Protein AF-A0A0Q4ZBB0-F1 (afdb_monomer)

Secondary structure (DSSP, 8-state):
-------------------PPPPP-PPP--PPEEEBSSHHHHHHHHHHTTT-HHHHHHHHT-TTS--TT-EEE-GGGEEEEEEEEEETTEEEEEEEESS-SS-EEEETTS-PPP-PPPPP--------------------------

Nearest PDB structures (foldseek):
  3p7j-assembly1_B  TM=8.891E-01  e=4.102E-01  Drosophila melanogaster
  1dz1-assembly1_B  TM=8.541E-01  e=6.345E-01  Mus musculus
  3ui2-assembly1_A  TM=7.257E-01  e=5.601E-01  Arabidopsis thaliana
  3gyp-assembly1_A  TM=5.973E-01  e=2.207E+00  Saccharomyces cerevisiae
  5ukk-assembly1_A  TM=5.618E-01  e=1.831E+00  Homo sapiens

Solvent-accessible surface area (backbone atoms only — not comparable to full-atom values): 9786 Å² total; per-residue (Å²): 138,86,85,83,86,84,91,80,81,87,78,89,77,84,71,83,78,72,81,70,80,72,78,76,77,71,74,76,79,77,67,66,26,60,30,7,68,39,61,69,45,40,55,50,47,35,58,76,32,71,70,35,69,67,53,39,50,52,50,62,68,37,91,85,48,87,47,71,74,40,46,78,41,56,57,86,47,33,62,35,72,77,46,77,48,78,55,95,92,41,52,30,29,27,29,33,37,74,89,46,92,64,46,27,27,26,57,49,82,52,66,68,52,60,85,68,74,85,76,83,87,82,74,91,75,79,92,82,85,84,90,82,87,90,81,93,77,86,81,86,79,92,76,85,86,132

pLDDT: mean 74.1, std 20.81, range [39.41, 97.56]

Foldseek 3Di:
DDDDDDDDDDDDDPDPPDPDPDPDPPDPPLFFFKWALDPVLVVVLCVVQVNDPVSSQVLQVDPPHPNNRIDGHHQQQFPDFPDWDDDPNWIWTFTDGPVDNRTIITGPPSHDHPDDPDDDDDDPPDDDDDDDDDDDDDDDDDDDDD

Mean predicted aligned error: 17.82 Å

Structure (mmCIF, N/CA/C/O backbone):
data_AF-A0A0Q4ZBB0-F1
#
_entry.id   AF-A0A0Q4ZBB0-F1
#
loop_
_atom_site.group_PDB
_atom_site.id
_atom_site.type_symbol
_atom_site.label_atom_id
_atom_site.label_alt_id
_atom_site.label_comp_id
_atom_site.label_asym_id
_atom_site.label_entity_id
_atom_site.label_seq_id
_atom_site.pdbx_PDB_ins_code
_atom_site.Cartn_x
_atom_site.Cartn_y
_atom_site.Cartn_z
_atom_site.occupancy
_atom_site.B_iso_or_equiv
_atom_site.auth_seq_id
_atom_site.auth_comp_id
_atom_site.auth_asym_id
_atom_site.auth_atom_id
_atom_site.pdbx_PDB_model_num
ATOM 1 N N . MET A 1 1 ? 4.229 52.620 -70.750 1.00 42.94 1 MET A N 1
ATOM 2 C CA . MET A 1 1 ? 3.708 51.318 -71.218 1.00 42.94 1 MET A CA 1
ATOM 3 C C . MET A 1 1 ? 3.043 50.614 -70.036 1.00 42.94 1 MET A C 1
ATOM 5 O O . MET A 1 1 ? 3.765 50.252 -69.117 1.00 42.94 1 MET A O 1
ATOM 9 N N . PRO A 1 2 ? 1.701 50.517 -69.993 1.00 63.19 2 PRO A N 1
ATOM 10 C CA . PRO A 1 2 ? 0.966 49.653 -69.060 1.00 63.19 2 PRO A CA 1
ATOM 11 C C . PRO A 1 2 ? 0.928 48.203 -69.597 1.00 63.19 2 PRO A C 1
ATOM 13 O O . PRO A 1 2 ? 1.228 48.000 -70.776 1.00 63.19 2 PRO A O 1
ATOM 16 N N . PRO A 1 3 ? 0.592 47.197 -68.768 1.00 60.12 3 PRO A N 1
ATOM 17 C CA . PRO A 1 3 ? -0.777 46.644 -68.797 1.00 60.12 3 PRO A CA 1
ATOM 18 C C . PRO A 1 3 ? -1.345 46.401 -67.376 1.00 60.12 3 PRO A C 1
ATOM 20 O O . PRO A 1 3 ? -0.632 45.996 -66.470 1.00 60.12 3 PRO A O 1
ATOM 23 N N . LEU A 1 4 ? -2.570 46.849 -67.073 1.00 48.78 4 LEU A N 1
ATOM 24 C CA . LEU A 1 4 ? -3.856 46.137 -67.243 1.00 48.78 4 LEU A CA 1
ATOM 25 C C . LEU A 1 4 ? -4.076 44.944 -66.282 1.00 48.78 4 LEU A C 1
ATOM 27 O O . LEU A 1 4 ? -3.697 43.836 -66.624 1.00 48.78 4 LEU A O 1
ATOM 31 N N . ARG A 1 5 ? -4.822 45.232 -65.187 1.00 54.84 5 ARG A N 1
ATOM 32 C CA . ARG A 1 5 ? -5.969 44.491 -64.570 1.00 54.84 5 ARG A CA 1
ATOM 33 C C . ARG A 1 5 ? -5.748 43.018 -64.114 1.00 54.84 5 ARG A C 1
ATOM 35 O O . ARG A 1 5 ? -4.920 42.350 -64.705 1.00 54.84 5 ARG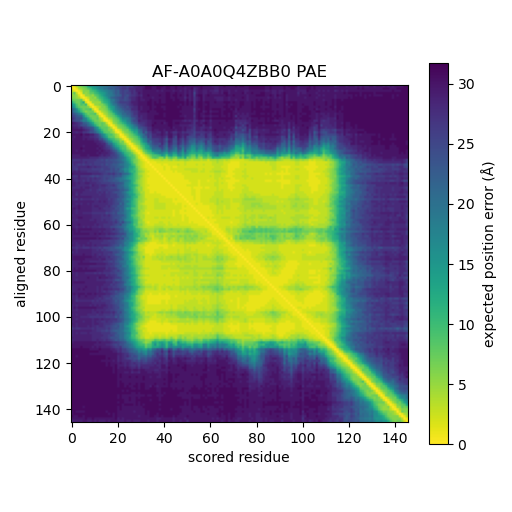 A O 1
ATOM 42 N N . PRO A 1 6 ? -6.505 42.454 -63.132 1.00 55.09 6 PRO A N 1
ATOM 43 C CA . PRO A 1 6 ? -7.871 42.814 -62.731 1.00 55.09 6 PRO A CA 1
ATOM 44 C C . PRO A 1 6 ? -8.184 42.847 -61.216 1.00 55.09 6 PRO A C 1
ATOM 46 O O . PRO A 1 6 ? -7.509 42.281 -60.364 1.00 55.09 6 PRO A O 1
ATOM 49 N N . VAL A 1 7 ? -9.306 43.509 -60.935 1.00 69.12 7 VAL A N 1
ATOM 50 C CA . VAL A 1 7 ? -10.138 43.400 -59.731 1.00 69.12 7 VAL A CA 1
ATOM 51 C C . VAL A 1 7 ? -10.962 42.110 -59.812 1.00 69.12 7 VAL A C 1
ATOM 53 O O . VAL A 1 7 ? -11.604 41.901 -60.835 1.00 69.12 7 VAL A O 1
ATOM 56 N N . LEU A 1 8 ? -10.998 41.316 -58.737 1.00 57.84 8 LEU A N 1
ATOM 57 C CA . LEU A 1 8 ? -12.034 40.325 -58.374 1.00 57.84 8 LEU A CA 1
ATOM 58 C C . LEU A 1 8 ? -11.915 40.149 -56.848 1.00 57.84 8 LEU A C 1
ATOM 60 O O . LEU A 1 8 ? -10.966 39.546 -56.366 1.00 57.84 8 LEU A O 1
ATOM 64 N N . LEU A 1 9 ? -12.590 40.948 -56.025 1.00 52.50 9 LEU A N 1
ATOM 65 C CA . LEU A 1 9 ? -13.977 40.815 -55.566 1.00 52.50 9 LEU A CA 1
ATOM 66 C C . LEU A 1 9 ? -14.402 39.390 -55.154 1.00 52.50 9 LEU A C 1
ATOM 68 O O . LEU A 1 9 ? -14.638 38.537 -55.999 1.00 52.50 9 LEU A O 1
ATOM 72 N N . ALA A 1 10 ? -14.623 39.270 -53.840 1.00 51.19 10 ALA A N 1
ATOM 73 C CA . ALA A 1 10 ? -15.615 38.445 -53.148 1.00 51.19 10 ALA A CA 1
ATOM 74 C C . ALA A 1 10 ? -15.432 36.913 -53.127 1.00 51.19 10 ALA A C 1
ATOM 76 O O . ALA A 1 10 ? -15.553 36.232 -54.133 1.00 51.19 10 ALA A O 1
ATOM 77 N N . LEU A 1 11 ? -15.316 36.345 -51.924 1.00 49.69 11 LEU A N 1
ATOM 78 C CA . LEU A 1 11 ? -16.488 35.870 -51.177 1.00 49.69 11 LEU A CA 1
ATOM 79 C C . LEU A 1 11 ? -16.062 35.515 -49.745 1.00 49.69 11 LEU A C 1
ATOM 81 O O . LEU A 1 11 ? -15.209 34.659 -49.523 1.00 49.69 11 LEU A O 1
ATOM 85 N N . ALA A 1 12 ? -16.679 36.176 -48.768 1.00 55.34 12 ALA A N 1
ATOM 86 C CA . ALA A 1 12 ? -16.652 35.743 -47.384 1.00 55.34 12 ALA A CA 1
ATOM 87 C C . ALA A 1 12 ? -17.464 34.444 -47.263 1.00 55.34 12 ALA A C 1
ATOM 89 O O . ALA A 1 12 ? -18.688 34.464 -47.380 1.00 55.34 12 ALA A O 1
ATOM 90 N N . LEU A 1 13 ? -16.786 33.323 -47.022 1.00 48.53 13 LEU A N 1
ATOM 91 C CA . LEU A 1 13 ? -17.413 32.119 -46.487 1.00 48.53 13 LEU A CA 1
ATOM 92 C C . LEU A 1 13 ? -17.261 32.145 -44.968 1.00 48.53 13 LEU A C 1
ATOM 94 O O . LEU A 1 13 ? -16.259 31.707 -44.407 1.00 48.53 13 LEU A O 1
ATOM 98 N N . ALA A 1 14 ? -18.281 32.692 -44.310 1.00 55.31 14 ALA A N 1
ATOM 99 C CA . ALA A 1 14 ? -18.546 32.422 -42.909 1.00 55.31 14 ALA A CA 1
ATOM 100 C C . ALA A 1 14 ? -18.978 30.954 -42.791 1.00 55.31 14 ALA A C 1
ATOM 102 O O . ALA A 1 14 ? -20.132 30.610 -43.041 1.00 55.31 14 ALA A O 1
ATOM 103 N N . ALA A 1 15 ? -18.032 30.079 -42.458 1.00 51.75 15 ALA A N 1
ATOM 104 C CA . ALA A 1 15 ? -18.343 28.728 -42.025 1.00 51.75 15 ALA A CA 1
ATOM 105 C C . ALA A 1 15 ? -18.741 28.775 -40.540 1.00 51.75 15 ALA A C 1
ATOM 107 O O . ALA A 1 15 ? -17.964 29.289 -39.729 1.00 51.75 15 ALA A O 1
ATOM 108 N N . PRO A 1 16 ? -19.910 28.243 -40.141 1.00 45.06 16 PRO A N 1
ATOM 109 C CA . PRO A 1 16 ? -20.159 27.973 -38.740 1.00 45.06 16 PRO A CA 1
ATOM 110 C C . PRO A 1 16 ? -19.252 26.801 -38.361 1.00 45.06 16 PRO A C 1
ATOM 112 O O . PRO A 1 16 ? -19.512 25.659 -38.742 1.00 45.06 16 PRO A O 1
ATOM 115 N N . LEU A 1 17 ? -18.162 27.070 -37.635 1.00 51.09 17 LEU A N 1
ATOM 116 C CA . LEU A 1 17 ? -17.510 26.008 -36.879 1.00 51.09 17 LEU A CA 1
ATOM 117 C C . LEU A 1 17 ? -18.518 25.555 -35.826 1.00 51.09 17 LEU A C 1
ATOM 119 O O . LEU A 1 17 ? -18.685 26.181 -34.780 1.00 51.09 17 LEU A O 1
ATOM 123 N N . ALA A 1 18 ? -19.228 24.479 -36.155 1.00 53.56 18 ALA A N 1
ATOM 124 C CA . ALA A 1 18 ? -19.919 23.658 -35.190 1.00 53.56 18 ALA A CA 1
ATOM 125 C C . ALA A 1 18 ? -18.921 23.341 -34.073 1.00 53.56 18 ALA A C 1
ATOM 127 O O . ALA A 1 18 ? -17.876 22.734 -34.316 1.00 53.56 18 ALA A O 1
ATOM 128 N N . ALA A 1 19 ? -19.225 23.814 -32.867 1.00 51.91 19 ALA A N 1
ATOM 129 C CA . ALA A 1 19 ? -18.504 23.443 -31.668 1.00 51.91 19 ALA A CA 1
ATOM 130 C C . ALA A 1 19 ? -18.634 21.926 -31.511 1.00 51.91 19 ALA A C 1
ATOM 132 O O . ALA A 1 19 ? -19.676 21.416 -31.098 1.00 51.91 19 ALA A O 1
ATOM 133 N N . ALA A 1 20 ? -17.588 21.201 -31.905 1.00 57.09 20 ALA A N 1
ATOM 134 C CA . ALA A 1 20 ? -17.446 19.809 -31.538 1.00 57.09 20 ALA A CA 1
ATOM 135 C C . ALA A 1 20 ? -17.454 19.746 -30.001 1.00 57.09 20 ALA A C 1
ATOM 137 O O . ALA A 1 20 ? -16.733 20.529 -29.370 1.00 57.09 20 ALA A O 1
ATOM 138 N N . PRO A 1 21 ? -18.261 18.872 -29.378 1.00 50.72 21 PRO A N 1
ATOM 139 C CA . PRO A 1 21 ? -18.144 18.642 -27.951 1.00 50.72 21 PRO A CA 1
ATOM 140 C C . PRO A 1 21 ? -16.718 18.156 -27.687 1.00 50.72 21 PRO A C 1
ATOM 142 O O . PRO A 1 21 ? -16.287 17.134 -28.224 1.00 50.72 21 PRO A O 1
ATOM 145 N N . LEU A 1 22 ? -15.972 18.939 -26.907 1.00 55.59 22 LEU A N 1
ATOM 146 C CA . LEU A 1 22 ? -14.676 18.531 -26.385 1.00 55.59 22 LEU A CA 1
ATOM 147 C C . LEU A 1 22 ? -14.864 17.178 -25.682 1.00 55.59 22 LEU A C 1
ATOM 149 O O . LEU A 1 22 ? -15.851 17.020 -24.952 1.00 55.59 22 LEU A O 1
ATOM 153 N N . PRO A 1 23 ? -13.970 16.197 -25.900 1.00 51.31 23 PRO A N 1
ATOM 154 C CA . PRO A 1 23 ? -14.022 14.954 -25.153 1.00 51.31 23 PRO A CA 1
ATOM 155 C C . PRO A 1 23 ? -13.960 15.314 -23.672 1.00 51.31 23 PRO A C 1
ATOM 157 O O . PRO A 1 23 ? -13.052 16.025 -23.242 1.00 51.31 23 PRO A O 1
ATOM 160 N N . ALA A 1 24 ? -14.970 14.878 -22.917 1.00 61.53 24 ALA A N 1
ATOM 161 C CA . ALA A 1 24 ? -14.962 14.986 -21.472 1.00 61.53 24 ALA A CA 1
ATOM 162 C C . ALA A 1 24 ? -13.643 14.385 -20.983 1.00 61.53 24 ALA A C 1
ATOM 164 O O . ALA A 1 24 ? -13.374 13.208 -21.230 1.00 61.53 24 ALA A O 1
ATOM 165 N N . GLU A 1 25 ? -12.807 15.222 -20.374 1.00 52.97 25 GLU A N 1
ATOM 166 C CA . GLU A 1 25 ? -11.551 14.810 -19.771 1.00 52.97 25 GLU A CA 1
ATOM 167 C C . GLU A 1 25 ? -11.889 13.697 -18.782 1.00 52.97 25 GLU A C 1
ATOM 169 O O . GLU A 1 25 ? -12.585 13.913 -17.785 1.00 52.97 25 GLU A O 1
ATOM 174 N N . ALA A 1 26 ? -11.521 12.467 -19.145 1.00 54.47 26 ALA A N 1
ATOM 175 C CA . ALA A 1 26 ? -11.755 11.310 -18.310 1.00 54.47 26 ALA A CA 1
ATOM 176 C C . ALA A 1 26 ? -11.078 11.600 -16.973 1.00 54.47 26 ALA A C 1
ATOM 178 O O . ALA A 1 26 ? -9.864 11.808 -16.929 1.00 54.47 26 ALA A O 1
ATOM 179 N N . ALA A 1 27 ? -11.874 11.664 -15.902 1.00 56.09 27 ALA A N 1
ATOM 180 C CA . ALA A 1 27 ? -11.349 11.828 -14.558 1.00 56.09 27 ALA A CA 1
ATOM 181 C C . ALA A 1 27 ? -10.200 10.823 -14.375 1.00 56.0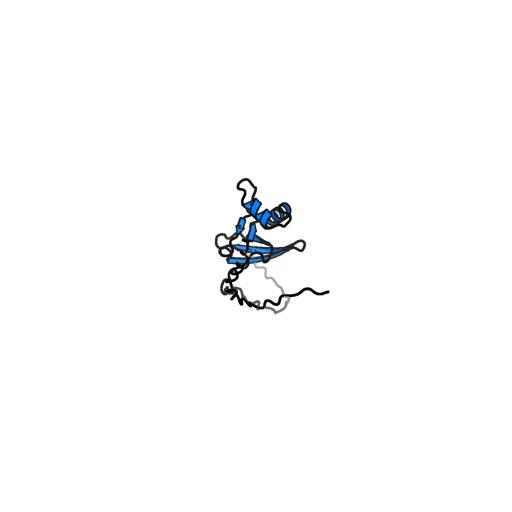9 27 ALA A C 1
ATOM 183 O O . ALA A 1 27 ? -10.389 9.649 -14.715 1.00 56.09 27 ALA A O 1
ATOM 184 N N . PRO A 1 28 ? -9.014 11.262 -13.911 1.00 49.28 28 PRO A N 1
ATOM 185 C CA . PRO A 1 28 ? -7.854 10.392 -13.832 1.00 49.28 28 PRO A CA 1
ATOM 186 C C . PRO A 1 28 ? -8.248 9.155 -13.039 1.00 49.28 28 PRO A C 1
ATOM 188 O O . PRO A 1 28 ? -8.729 9.267 -11.908 1.00 49.28 28 PRO A O 1
ATOM 191 N N . ALA A 1 29 ? -8.107 7.986 -13.666 1.00 55.97 29 ALA A N 1
ATOM 192 C CA . ALA A 1 29 ? -8.364 6.714 -13.019 1.00 55.97 29 ALA A CA 1
ATOM 193 C C . ALA A 1 29 ? -7.526 6.684 -11.740 1.00 55.97 29 ALA A C 1
ATOM 195 O O . ALA A 1 29 ? -6.296 6.675 -11.787 1.00 55.97 29 ALA A O 1
ATOM 196 N N . VAL A 1 30 ? -8.198 6.775 -10.593 1.00 59.56 30 VAL A N 1
ATOM 197 C CA . VAL A 1 30 ? -7.530 6.793 -9.297 1.00 59.56 30 VAL A CA 1
ATOM 198 C C . VAL A 1 30 ? -6.899 5.420 -9.134 1.00 59.56 30 VAL A C 1
ATOM 200 O O . VAL A 1 30 ? -7.609 4.433 -8.948 1.00 59.56 30 VAL A O 1
ATOM 203 N N . ALA A 1 31 ? -5.576 5.361 -9.273 1.00 63.31 31 ALA A N 1
ATOM 204 C CA . ALA A 1 31 ? -4.848 4.106 -9.246 1.00 63.31 31 ALA A CA 1
ATOM 205 C C . ALA A 1 31 ? -5.124 3.353 -7.926 1.00 63.31 31 ALA A C 1
ATOM 207 O O . ALA A 1 31 ? -5.205 3.985 -6.860 1.00 63.31 31 ALA A O 1
ATOM 208 N N . PRO A 1 32 ? -5.298 2.019 -7.979 1.00 72.44 32 PRO A N 1
ATOM 209 C CA . PRO A 1 32 ? -5.404 1.203 -6.776 1.00 72.44 32 PRO A CA 1
ATOM 210 C C . PRO A 1 32 ? -4.149 1.378 -5.912 1.00 72.44 32 PRO A C 1
ATOM 212 O O . PRO A 1 32 ? -3.049 1.579 -6.427 1.00 72.44 32 PRO A O 1
ATOM 215 N N . ALA A 1 33 ? -4.314 1.326 -4.590 1.00 88.62 33 ALA A N 1
ATOM 216 C CA . ALA A 1 33 ? -3.184 1.461 -3.677 1.00 88.62 33 ALA A CA 1
ATOM 217 C C . ALA A 1 33 ? -2.423 0.136 -3.617 1.00 88.62 33 ALA A C 1
ATOM 219 O O . 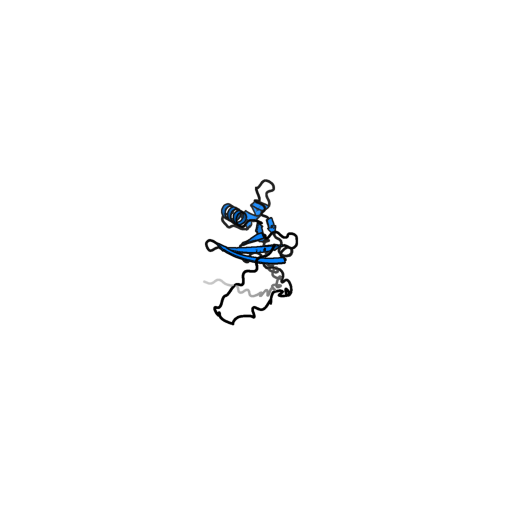ALA A 1 33 ? -3.044 -0.917 -3.548 1.00 88.62 33 ALA A O 1
ATOM 220 N N . ILE A 1 34 ? -1.096 0.161 -3.605 1.00 93.94 34 ILE A N 1
ATOM 221 C CA . ILE A 1 34 ? -0.311 -1.045 -3.331 1.00 93.94 34 ILE A CA 1
ATOM 222 C C . ILE A 1 34 ? -0.165 -1.165 -1.825 1.00 93.94 34 ILE A C 1
ATOM 224 O O . ILE A 1 34 ? 0.314 -0.225 -1.187 1.00 93.94 34 ILE A O 1
ATOM 228 N N . GLY A 1 35 ? -0.568 -2.304 -1.263 1.00 95.19 35 GLY A N 1
ATOM 229 C CA . GLY A 1 35 ? -0.432 -2.539 0.163 1.00 95.19 35 GLY A CA 1
ATOM 230 C C . GLY A 1 35 ? 0.056 -3.925 0.524 1.00 95.19 35 GLY A C 1
ATOM 231 O O . GLY A 1 35 ? -0.234 -4.907 -0.152 1.00 95.19 35 GLY A O 1
ATOM 232 N N . CYS A 1 36 ? 0.803 -3.982 1.621 1.00 96.94 36 CYS A N 1
ATOM 233 C CA . CYS A 1 36 ? 1.438 -5.198 2.111 1.00 96.94 36 CYS A CA 1
ATOM 234 C C . CYS A 1 36 ? 1.146 -5.381 3.605 1.00 96.94 36 CYS A C 1
ATOM 236 O O . CYS A 1 36 ? 1.168 -4.399 4.349 1.00 96.94 36 CYS A O 1
ATOM 238 N N . PRO A 1 37 ? 0.960 -6.615 4.102 1.00 95.81 37 PRO A N 1
ATOM 239 C CA . PRO A 1 37 ? 0.767 -6.873 5.532 1.00 95.81 37 PRO A CA 1
ATOM 240 C C . PRO A 1 37 ? 2.018 -6.542 6.367 1.00 95.81 37 PRO A C 1
ATOM 242 O O . PRO A 1 37 ? 1.940 -6.359 7.578 1.00 95.81 37 PRO A O 1
ATOM 245 N N . SER A 1 38 ? 3.182 -6.430 5.720 1.00 96.25 38 SER A N 1
ATOM 246 C CA . SER A 1 38 ? 4.456 -6.037 6.321 1.00 96.25 38 SER A CA 1
ATOM 247 C C . SER A 1 38 ? 4.960 -4.737 5.698 1.00 96.25 38 SER A C 1
ATOM 249 O O . SER A 1 38 ? 5.153 -4.655 4.483 1.00 96.25 38 SER A O 1
ATOM 251 N N . LEU A 1 39 ? 5.251 -3.735 6.533 1.00 96.81 39 LEU A N 1
ATOM 252 C CA . LEU A 1 39 ? 5.867 -2.482 6.089 1.00 96.81 39 LEU A CA 1
ATOM 253 C C . LEU A 1 39 ? 7.254 -2.710 5.472 1.00 96.81 39 LEU A C 1
ATOM 255 O O . LEU A 1 39 ? 7.641 -2.016 4.534 1.00 96.81 39 LEU A O 1
ATOM 259 N N . ALA A 1 40 ? 8.012 -3.685 5.982 1.00 96.56 40 ALA A N 1
ATOM 260 C CA . ALA A 1 40 ? 9.316 -4.025 5.423 1.00 96.56 40 ALA A CA 1
ATOM 261 C C . ALA A 1 40 ? 9.184 -4.529 3.977 1.00 96.56 40 ALA A C 1
ATOM 263 O O . ALA A 1 40 ? 9.967 -4.124 3.120 1.00 96.56 40 ALA A O 1
ATOM 264 N N . ASN A 1 41 ? 8.152 -5.331 3.699 1.00 96.69 41 ASN A N 1
ATOM 265 C CA . ASN A 1 41 ? 7.892 -5.876 2.367 1.00 96.69 41 ASN A CA 1
ATOM 266 C C . ASN A 1 41 ? 7.448 -4.775 1.401 1.00 96.69 41 ASN A C 1
ATOM 268 O O . ASN A 1 41 ? 7.971 -4.702 0.293 1.00 96.69 41 ASN A O 1
ATOM 272 N N . LEU A 1 42 ? 6.588 -3.852 1.854 1.00 96.12 42 LEU A N 1
ATOM 273 C CA . LEU A 1 42 ? 6.228 -2.665 1.072 1.00 96.12 42 LEU A CA 1
ATOM 274 C C . LEU A 1 42 ? 7.474 -1.872 0.670 1.00 96.12 42 LEU A C 1
ATOM 276 O O . LEU A 1 42 ? 7.653 -1.527 -0.493 1.00 96.12 42 LEU A O 1
ATOM 280 N N . ARG A 1 43 ? 8.367 -1.603 1.625 1.00 95.25 43 ARG A N 1
ATOM 281 C CA . ARG A 1 43 ? 9.598 -0.851 1.356 1.00 95.25 43 ARG A CA 1
ATOM 282 C C . ARG A 1 43 ? 10.553 -1.596 0.429 1.00 95.25 43 ARG A C 1
ATOM 284 O O . ARG A 1 43 ? 11.287 -0.948 -0.311 1.00 95.25 43 ARG A O 1
ATOM 291 N N . LEU A 1 44 ? 10.583 -2.926 0.476 1.00 95.00 44 LEU A N 1
ATOM 292 C CA . LEU A 1 44 ? 11.394 -3.719 -0.442 1.00 95.00 44 LEU A CA 1
ATOM 293 C C . LEU A 1 44 ? 10.850 -3.622 -1.873 1.00 95.00 44 LEU A C 1
ATOM 295 O O . LEU A 1 44 ? 11.612 -3.270 -2.770 1.00 95.00 44 LEU A O 1
ATOM 299 N N . LEU A 1 45 ? 9.537 -3.802 -2.049 1.00 94.75 45 LEU A N 1
ATOM 300 C CA . LEU A 1 45 ? 8.855 -3.668 -3.338 1.00 94.75 45 LEU A CA 1
ATOM 301 C C . LEU A 1 45 ? 9.050 -2.274 -3.952 1.00 94.75 45 LEU A C 1
ATOM 303 O O . LEU A 1 45 ? 9.393 -2.152 -5.128 1.00 94.75 45 LEU A O 1
ATOM 307 N N . LEU A 1 46 ? 8.873 -1.214 -3.159 1.00 93.19 46 LEU A N 1
ATOM 308 C CA . LEU A 1 46 ? 9.083 0.163 -3.617 1.00 93.19 46 LEU A CA 1
ATOM 309 C C . LEU A 1 46 ? 10.534 0.392 -4.057 1.00 93.19 46 LEU A C 1
ATOM 311 O O . LEU A 1 46 ? 10.778 0.961 -5.112 1.00 93.19 46 LEU A O 1
ATOM 315 N N . ARG A 1 47 ? 11.519 -0.132 -3.323 1.00 93.94 47 ARG A N 1
ATOM 316 C CA . ARG A 1 47 ? 12.929 -0.015 -3.730 1.00 93.94 47 ARG A CA 1
ATOM 317 C C . ARG A 1 47 ? 13.241 -0.772 -5.019 1.00 93.94 47 ARG A C 1
ATOM 319 O O . ARG A 1 47 ? 14.001 -0.265 -5.840 1.00 93.94 47 ARG A O 1
ATOM 326 N N . GLU A 1 48 ? 12.684 -1.965 -5.196 1.00 93.25 48 GLU A N 1
ATOM 327 C CA . GLU A 1 48 ? 12.882 -2.778 -6.402 1.00 93.25 48 GLU A CA 1
ATOM 328 C C . GLU A 1 48 ? 12.261 -2.118 -7.641 1.00 93.25 48 GLU A C 1
ATOM 330 O O . GLU A 1 48 ? 12.867 -2.082 -8.712 1.00 93.25 48 GLU A O 1
ATOM 335 N N . SER A 1 49 ? 11.105 -1.486 -7.451 1.00 92.88 49 SER A N 1
ATOM 336 C CA . SER A 1 49 ? 10.405 -0.688 -8.462 1.00 92.88 49 SER A CA 1
ATOM 337 C C . SER A 1 49 ? 10.924 0.747 -8.608 1.00 92.88 49 SER A C 1
ATOM 339 O O . SER A 1 49 ? 10.392 1.498 -9.420 1.00 92.88 49 SER A O 1
ATOM 341 N N . LYS A 1 50 ? 11.979 1.140 -7.878 1.00 93.06 50 LYS A N 1
ATOM 342 C CA . LYS A 1 50 ? 12.544 2.507 -7.885 1.00 93.06 50 LYS A CA 1
ATOM 343 C C . LYS A 1 50 ? 11.501 3.589 -7.564 1.00 93.06 50 LYS A C 1
ATOM 345 O O . LYS A 1 50 ? 11.493 4.650 -8.182 1.00 93.06 50 LYS A O 1
ATOM 350 N N . ASP A 1 51 ? 10.623 3.279 -6.615 1.00 89.44 51 ASP A N 1
ATOM 351 C CA . ASP A 1 51 ? 9.504 4.098 -6.148 1.00 89.44 51 ASP A CA 1
ATOM 352 C C . ASP A 1 51 ? 8.456 4.408 -7.240 1.00 89.44 51 ASP A C 1
ATOM 354 O O . ASP A 1 51 ? 7.620 5.298 -7.079 1.00 89.44 51 ASP A O 1
ATOM 358 N N . ASP A 1 52 ? 8.453 3.643 -8.338 1.00 89.00 52 ASP A N 1
ATOM 359 C CA . ASP A 1 52 ? 7.461 3.754 -9.403 1.00 89.00 52 ASP A CA 1
ATOM 360 C C . ASP A 1 52 ? 6.258 2.835 -9.139 1.00 89.00 52 ASP A C 1
ATOM 362 O O . ASP A 1 52 ? 6.346 1.603 -9.155 1.00 89.00 52 ASP A O 1
ATOM 366 N N . ALA A 1 53 ? 5.095 3.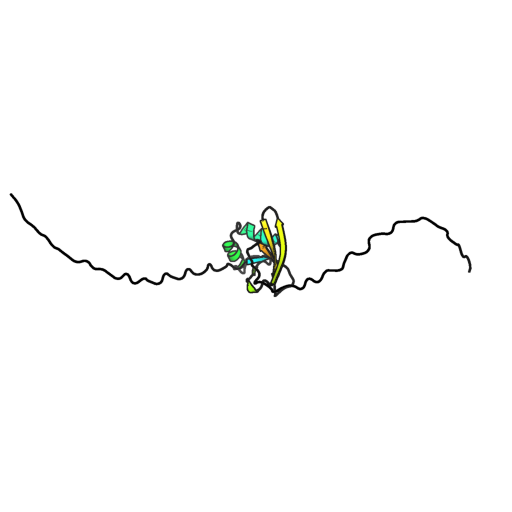446 -8.903 1.00 86.06 53 ALA A N 1
ATOM 367 C CA . ALA A 1 53 ? 3.873 2.719 -8.572 1.00 86.06 53 ALA A CA 1
ATOM 368 C C . ALA A 1 53 ? 3.368 1.822 -9.717 1.00 86.06 53 ALA A C 1
ATOM 370 O O . ALA A 1 53 ? 2.761 0.785 -9.453 1.00 86.06 53 ALA A O 1
ATOM 371 N N . ALA A 1 54 ? 3.610 2.190 -10.979 1.00 88.06 54 ALA A N 1
ATOM 372 C CA . ALA A 1 54 ? 3.178 1.392 -12.122 1.00 88.06 54 ALA A CA 1
ATOM 373 C C . ALA A 1 54 ? 4.074 0.159 -12.307 1.00 88.06 54 ALA A C 1
ATOM 375 O O . ALA A 1 54 ? 3.568 -0.936 -12.545 1.00 88.06 54 ALA A O 1
ATOM 376 N N . ALA A 1 55 ? 5.385 0.306 -12.125 1.00 90.75 55 ALA A N 1
ATOM 377 C CA . ALA A 1 55 ? 6.343 -0.788 -12.119 1.00 90.75 55 ALA A CA 1
ATOM 378 C C . ALA A 1 55 ? 6.074 -1.746 -10.954 1.00 90.75 55 ALA A C 1
ATOM 380 O O . ALA A 1 55 ? 6.036 -2.957 -11.156 1.00 90.75 55 ALA A O 1
ATOM 381 N N . ALA A 1 56 ? 5.802 -1.218 -9.757 1.00 91.50 56 ALA A N 1
ATOM 382 C CA . ALA A 1 56 ? 5.406 -2.024 -8.606 1.00 91.50 56 ALA A CA 1
ATOM 383 C C . ALA A 1 56 ? 4.112 -2.811 -8.879 1.00 91.50 56 ALA A C 1
ATOM 385 O O . ALA A 1 56 ? 4.046 -4.004 -8.598 1.00 91.50 56 ALA A O 1
ATOM 386 N N . ALA A 1 57 ? 3.097 -2.178 -9.477 1.00 89.88 57 ALA A N 1
ATOM 387 C CA . ALA A 1 57 ? 1.870 -2.866 -9.876 1.00 89.88 57 ALA A CA 1
ATOM 388 C C . ALA A 1 57 ? 2.122 -3.930 -10.959 1.00 89.88 57 ALA A C 1
ATOM 390 O O . ALA A 1 57 ? 1.511 -4.994 -10.915 1.00 89.88 57 ALA A O 1
ATOM 391 N N . GLY A 1 58 ? 3.041 -3.673 -11.894 1.00 91.00 58 GLY A N 1
ATOM 392 C CA . GLY A 1 58 ? 3.474 -4.642 -12.901 1.00 91.00 58 GLY A CA 1
ATOM 393 C C . GLY A 1 58 ? 4.124 -5.884 -12.290 1.00 91.00 58 GLY A C 1
ATOM 394 O O . GLY A 1 58 ? 3.787 -6.993 -12.689 1.00 91.00 58 GLY A O 1
ATOM 395 N N . LEU A 1 59 ? 4.978 -5.717 -11.273 1.00 90.06 59 LEU A N 1
ATOM 396 C CA . LEU A 1 59 ? 5.563 -6.837 -10.519 1.00 90.06 59 LEU A CA 1
ATOM 397 C C . LEU A 1 59 ? 4.495 -7.662 -9.788 1.00 90.06 59 LEU A C 1
ATOM 399 O O . LEU A 1 59 ? 4.608 -8.878 -9.694 1.00 90.06 59 LEU A O 1
ATOM 403 N N . LEU A 1 60 ? 3.437 -7.016 -9.291 1.00 92.62 60 LEU A N 1
ATOM 404 C CA . LEU A 1 60 ? 2.319 -7.707 -8.641 1.00 92.62 60 LEU A CA 1
ATOM 405 C C . LEU A 1 60 ? 1.386 -8.434 -9.614 1.00 92.62 60 LEU A C 1
ATOM 407 O O . LEU A 1 60 ? 0.600 -9.266 -9.177 1.00 92.62 60 LEU A O 1
ATOM 411 N N . ALA A 1 61 ? 1.446 -8.119 -10.907 1.00 90.62 61 ALA A N 1
ATOM 412 C CA . ALA A 1 61 ? 0.662 -8.796 -11.934 1.00 90.62 61 ALA A CA 1
ATOM 413 C C . ALA A 1 61 ? 1.369 -10.036 -12.516 1.00 90.62 61 ALA A C 1
ATOM 415 O O . ALA A 1 61 ? 0.749 -10.779 -13.272 1.00 90.62 61 ALA A O 1
ATOM 416 N N . ASP A 1 62 ? 2.651 -10.250 -12.204 1.00 89.06 62 ASP A N 1
ATOM 417 C CA . ASP A 1 62 ? 3.406 -11.427 -12.638 1.00 89.06 62 ASP A CA 1
ATOM 418 C C . ASP A 1 62 ? 3.241 -12.577 -11.638 1.00 89.06 62 ASP A C 1
ATOM 420 O O . ASP A 1 62 ? 3.888 -12.582 -10.597 1.00 89.06 62 ASP A O 1
ATOM 424 N N . ASP A 1 63 ? 2.445 -13.592 -11.981 1.00 87.38 63 ASP A N 1
ATOM 425 C CA . ASP A 1 63 ? 2.181 -14.761 -11.124 1.00 87.38 63 ASP A CA 1
ATOM 426 C C . ASP A 1 63 ? 3.441 -15.536 -10.682 1.00 87.38 63 ASP A C 1
ATOM 428 O O . ASP A 1 63 ? 3.373 -16.391 -9.796 1.00 87.38 63 ASP A O 1
ATOM 432 N N . LYS A 1 64 ? 4.593 -15.308 -11.327 1.00 87.75 64 LYS A N 1
ATOM 433 C CA . LYS A 1 64 ? 5.868 -15.944 -10.967 1.00 87.75 64 LYS A CA 1
ATOM 434 C C . LYS A 1 64 ? 6.716 -15.107 -10.017 1.00 87.75 64 LYS A C 1
ATOM 436 O O . LYS A 1 64 ? 7.716 -15.623 -9.512 1.00 87.75 64 LYS A O 1
ATOM 441 N N . ALA A 1 65 ? 6.371 -13.841 -9.808 1.00 85.69 65 ALA A N 1
ATOM 442 C CA . ALA A 1 65 ? 7.104 -12.962 -8.918 1.00 85.69 65 ALA A CA 1
ATOM 443 C C . ALA A 1 65 ? 6.813 -13.308 -7.452 1.00 85.69 65 ALA A C 1
ATOM 445 O O . ALA A 1 65 ? 5.705 -13.697 -7.080 1.00 85.69 65 ALA A O 1
ATOM 446 N N . ASP A 1 66 ? 7.814 -13.135 -6.588 1.00 84.06 66 ASP A N 1
ATOM 447 C CA . ASP A 1 66 ? 7.561 -13.149 -5.152 1.00 84.06 66 ASP A CA 1
ATOM 448 C C . ASP A 1 66 ? 6.874 -11.838 -4.768 1.00 84.06 66 ASP A C 1
ATOM 450 O O . ASP A 1 66 ? 7.496 -10.782 -4.667 1.00 84.06 66 ASP A O 1
ATOM 454 N N . HIS A 1 67 ? 5.562 -11.904 -4.571 1.00 87.81 67 HIS A N 1
ATOM 455 C CA . HIS A 1 67 ? 4.769 -10.741 -4.200 1.00 87.81 67 HIS A CA 1
ATOM 456 C C . HIS A 1 67 ? 4.986 -10.302 -2.750 1.00 87.81 67 HIS A C 1
ATOM 458 O O . HIS A 1 67 ? 4.462 -9.264 -2.360 1.00 87.81 67 HIS A O 1
ATOM 464 N N . LEU A 1 68 ? 5.711 -11.066 -1.917 1.00 89.69 68 LEU A N 1
ATOM 465 C CA . LEU A 1 68 ? 5.977 -10.738 -0.507 1.00 89.69 68 LEU A CA 1
ATOM 466 C C . LEU A 1 68 ? 4.691 -10.512 0.319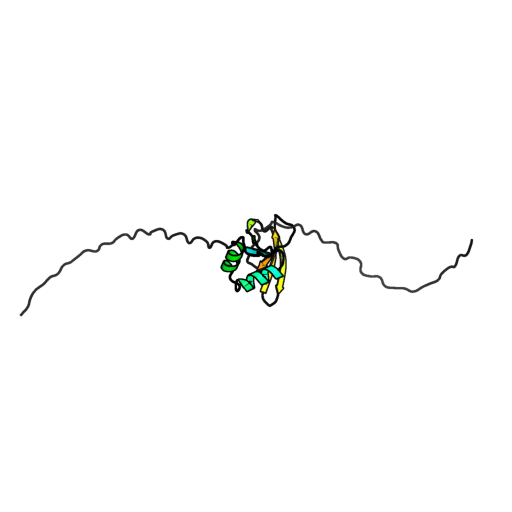 1.00 89.69 68 LEU A C 1
ATOM 468 O O . LEU A 1 68 ? 4.693 -9.804 1.332 1.00 89.69 68 LEU A O 1
ATOM 472 N N . GLY A 1 69 ? 3.566 -11.072 -0.134 1.00 91.75 69 GLY A N 1
ATOM 473 C CA . GLY A 1 69 ? 2.229 -10.827 0.418 1.00 91.75 69 G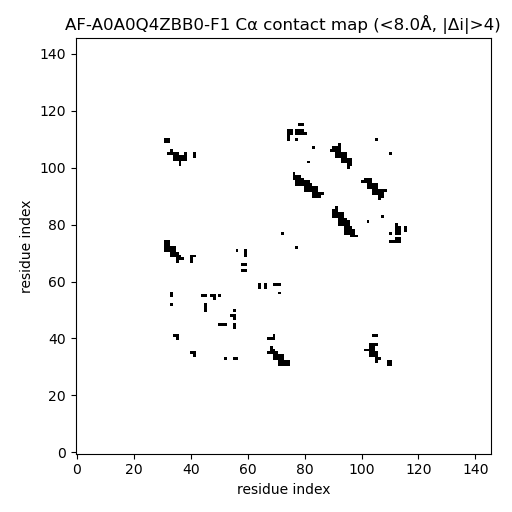LY A CA 1
ATOM 474 C C . GLY A 1 69 ? 1.642 -9.443 0.106 1.00 91.75 69 GLY A C 1
ATOM 475 O O . GLY A 1 69 ? 0.600 -9.097 0.654 1.00 91.75 69 GLY A O 1
ATOM 476 N N . CYS A 1 70 ? 2.295 -8.640 -0.731 1.00 95.38 70 CYS A N 1
ATOM 477 C CA . CYS A 1 70 ? 1.770 -7.385 -1.249 1.00 95.38 70 CYS A CA 1
ATOM 478 C C . CYS A 1 70 ? 0.688 -7.633 -2.305 1.00 95.38 70 CYS A C 1
ATOM 480 O O . CYS A 1 70 ? 0.737 -8.609 -3.050 1.00 95.38 70 CYS A O 1
ATOM 482 N N . ALA A 1 71 ? -0.276 -6.722 -2.389 1.00 93.75 71 ALA A N 1
ATOM 483 C CA . ALA A 1 71 ? -1.342 -6.764 -3.378 1.00 93.75 71 ALA A CA 1
ATOM 484 C C . ALA A 1 71 ? -1.812 -5.353 -3.742 1.00 93.75 71 ALA A C 1
ATOM 486 O O . ALA A 1 71 ? -1.563 -4.378 -3.024 1.00 93.75 71 ALA A O 1
ATOM 487 N N . THR A 1 72 ? -2.540 -5.247 -4.851 1.00 93.06 72 THR A N 1
ATOM 488 C CA . THR A 1 72 ? -3.331 -4.055 -5.150 1.00 93.06 72 THR A CA 1
ATOM 489 C C . THR A 1 72 ? -4.598 -4.064 -4.291 1.00 93.06 72 THR A C 1
ATOM 491 O O . THR A 1 72 ? -5.372 -5.018 -4.272 1.00 93.06 72 THR A O 1
ATOM 494 N N . ILE A 1 73 ? -4.797 -2.991 -3.536 1.00 91.56 73 ILE A N 1
ATOM 495 C CA . ILE A 1 73 ? -5.922 -2.789 -2.630 1.00 91.56 73 ILE A CA 1
ATOM 496 C C . ILE A 1 73 ? -6.922 -1.857 -3.318 1.00 91.56 73 ILE A C 1
ATOM 498 O O . ILE A 1 73 ? -6.612 -0.680 -3.561 1.00 91.56 73 ILE A O 1
ATOM 502 N N . PRO A 1 74 ? -8.135 -2.344 -3.624 1.00 89.31 74 PRO A N 1
ATOM 503 C CA . PRO A 1 74 ? -9.179 -1.505 -4.180 1.00 89.31 74 PRO A CA 1
ATOM 504 C C . PRO A 1 74 ? -9.746 -0.585 -3.087 1.00 89.31 74 PRO A C 1
ATOM 506 O O . PRO A 1 74 ? -9.769 -0.918 -1.900 1.00 89.31 74 PRO A O 1
ATOM 509 N N . ARG A 1 75 ? -10.182 0.621 -3.468 1.00 85.94 75 ARG A N 1
ATOM 510 C CA . ARG A 1 75 ? -10.573 1.666 -2.501 1.00 85.94 75 ARG A CA 1
ATOM 511 C C . ARG A 1 75 ? -11.786 1.279 -1.653 1.00 85.94 75 ARG A C 1
ATOM 513 O O . ARG A 1 75 ? -11.855 1.659 -0.488 1.00 85.94 75 ARG A O 1
ATOM 520 N N . ASP A 1 76 ? -12.719 0.520 -2.212 1.00 87.88 76 ASP A N 1
ATOM 521 C CA . ASP A 1 76 ? -13.921 0.030 -1.533 1.00 87.88 76 ASP A CA 1
ATOM 522 C C . ASP A 1 76 ? -13.615 -1.025 -0.454 1.00 87.88 76 ASP A C 1
ATOM 524 O O . ASP A 1 76 ? -14.346 -1.120 0.539 1.00 87.88 76 ASP A O 1
ATOM 528 N N . ALA A 1 77 ? -12.490 -1.741 -0.570 1.00 91.19 77 ALA A N 1
ATOM 529 C CA . ALA A 1 77 ? -12.038 -2.685 0.450 1.00 91.19 77 ALA A CA 1
ATOM 530 C C . ALA A 1 77 ? -11.500 -2.000 1.718 1.00 91.19 77 ALA A C 1
ATOM 532 O O . ALA A 1 77 ? -11.387 -2.653 2.758 1.00 91.19 77 ALA A O 1
ATOM 533 N N . VAL A 1 78 ? -11.192 -0.699 1.671 1.00 92.50 78 VAL A N 1
ATOM 534 C CA . VAL A 1 78 ? -10.647 0.052 2.810 1.00 92.50 78 VAL A CA 1
ATOM 535 C C . VAL A 1 78 ? -11.769 0.431 3.780 1.00 92.50 78 VAL A C 1
ATOM 537 O O . VAL A 1 78 ? -12.724 1.124 3.427 1.00 92.50 78 VAL A O 1
ATOM 540 N N . ALA A 1 79 ? -11.644 -0.002 5.035 1.00 93.12 79 ALA A N 1
ATOM 541 C CA . ALA A 1 79 ? -12.554 0.354 6.126 1.00 93.12 79 ALA A CA 1
ATOM 542 C C . ALA A 1 79 ? -12.074 1.575 6.935 1.00 93.12 79 ALA A C 1
ATOM 544 O O . ALA A 1 79 ? -12.848 2.183 7.676 1.00 93.12 79 ALA A O 1
ATOM 545 N N . GLY A 1 80 ? -10.794 1.934 6.819 1.00 92.38 80 GLY A N 1
ATOM 546 C CA . GLY A 1 80 ? -10.190 3.037 7.559 1.00 92.38 80 GLY A CA 1
ATOM 547 C C . GLY A 1 80 ? -8.675 2.918 7.672 1.00 92.38 80 GLY A C 1
ATOM 548 O O . GLY A 1 80 ? -8.072 1.994 7.128 1.00 92.38 80 GLY A O 1
ATOM 549 N N . ILE A 1 81 ? -8.086 3.855 8.411 1.00 94.56 81 ILE A N 1
ATOM 550 C CA . ILE A 1 81 ? -6.665 3.882 8.768 1.00 94.56 81 ILE A CA 1
ATOM 551 C C . ILE A 1 81 ? -6.560 3.510 10.253 1.00 94.56 81 ILE A C 1
ATOM 553 O O . ILE A 1 81 ? -7.231 4.121 11.086 1.00 94.56 81 ILE A O 1
ATOM 557 N N . ALA A 1 82 ? -5.778 2.479 10.570 1.00 95.12 82 ALA A N 1
ATOM 558 C CA . ALA A 1 82 ? -5.472 2.059 11.939 1.00 95.12 82 ALA A CA 1
ATOM 559 C C . ALA A 1 82 ? -4.297 2.842 12.530 1.00 95.12 82 ALA A C 1
ATOM 561 O O . ALA A 1 82 ? -4.324 3.179 13.710 1.00 95.12 82 ALA A O 1
ATOM 562 N N . GLU A 1 83 ? -3.279 3.117 11.718 1.00 96.06 83 GLU A N 1
ATOM 563 C CA . GLU A 1 83 ? -2.031 3.732 12.163 1.00 96.06 83 GLU A CA 1
ATOM 564 C C . GLU A 1 83 ? -1.427 4.588 11.049 1.00 96.06 83 GLU A C 1
ATOM 566 O O . GLU A 1 83 ? -1.628 4.315 9.867 1.00 96.06 83 GLU A O 1
ATOM 571 N N . HIS A 1 84 ? -0.676 5.612 11.442 1.00 96.81 84 HIS A N 1
ATOM 572 C CA . HIS A 1 84 ? 0.151 6.425 10.563 1.00 96.81 84 HIS A CA 1
ATOM 573 C C . HIS A 1 84 ? 1.584 6.411 11.094 1.00 96.81 84 HIS A C 1
ATOM 575 O O . HIS A 1 84 ? 1.795 6.605 12.292 1.00 96.81 84 HIS A O 1
ATOM 581 N N . LEU A 1 85 ? 2.565 6.213 10.215 1.00 97.12 85 LEU A N 1
ATOM 582 C CA . LEU A 1 85 ? 3.973 6.116 10.585 1.00 97.12 85 LEU A CA 1
ATOM 583 C C . LEU A 1 85 ? 4.861 6.859 9.590 1.00 97.12 85 LEU A C 1
ATOM 585 O O . LEU A 1 85 ? 4.779 6.639 8.385 1.00 97.12 85 LEU A O 1
ATOM 589 N N . THR A 1 86 ? 5.798 7.652 10.109 1.00 97.56 86 THR A N 1
ATOM 590 C CA . THR A 1 86 ? 6.866 8.263 9.311 1.00 97.56 86 THR A CA 1
ATOM 591 C C . THR A 1 86 ? 8.184 7.555 9.578 1.00 97.56 86 THR A C 1
ATOM 593 O O . THR A 1 86 ? 8.631 7.462 10.720 1.00 97.56 86 THR A O 1
ATOM 596 N N . LEU A 1 87 ? 8.838 7.082 8.520 1.00 95.00 87 LEU A N 1
ATOM 597 C CA . LEU A 1 87 ? 10.103 6.363 8.597 1.00 95.00 87 LEU A CA 1
ATOM 598 C C . LEU A 1 87 ? 11.034 6.807 7.468 1.00 95.00 87 LEU A C 1
ATOM 600 O O . LEU A 1 87 ? 10.697 6.707 6.288 1.00 95.00 87 LEU A O 1
ATOM 604 N N . ASN A 1 88 ? 12.225 7.288 7.830 1.00 93.56 88 ASN A N 1
ATOM 605 C CA . ASN A 1 88 ? 13.230 7.816 6.898 1.00 93.56 88 ASN A CA 1
ATOM 606 C C . ASN A 1 88 ? 12.661 8.888 5.947 1.00 93.56 88 ASN A C 1
ATOM 608 O O . ASN A 1 88 ? 12.897 8.837 4.744 1.00 93.56 88 ASN A O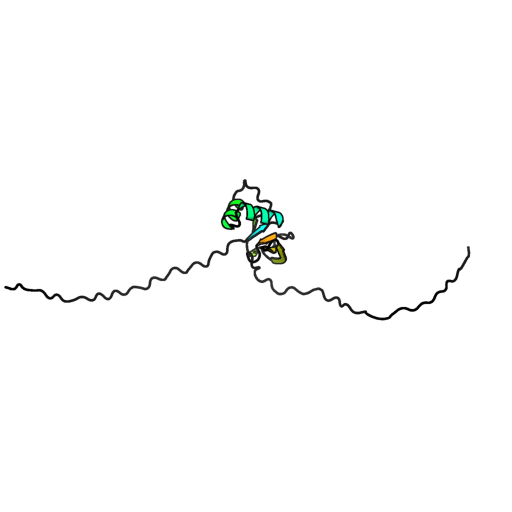 1
ATOM 612 N N . GLY A 1 89 ? 11.856 9.814 6.476 1.00 93.69 89 GLY A N 1
ATOM 613 C CA . GLY A 1 89 ? 11.241 10.896 5.696 1.00 93.69 89 GLY A CA 1
ATOM 614 C C . GLY A 1 89 ? 10.055 10.482 4.818 1.00 93.69 89 GLY A C 1
ATOM 615 O O . GLY A 1 89 ? 9.450 11.347 4.198 1.00 93.69 89 GLY A O 1
ATOM 616 N N . ASN A 1 90 ? 9.689 9.197 4.792 1.00 95.31 90 ASN A N 1
ATOM 617 C CA . ASN A 1 90 ? 8.525 8.697 4.063 1.00 95.31 90 ASN A CA 1
ATOM 618 C C . ASN A 1 90 ? 7.380 8.415 5.031 1.00 95.31 90 ASN A C 1
ATOM 620 O O . ASN A 1 90 ? 7.611 7.862 6.107 1.00 95.31 90 ASN A O 1
ATOM 624 N N . ALA A 1 91 ? 6.163 8.774 4.639 1.00 96.38 91 ALA A N 1
ATOM 625 C CA . ALA A 1 91 ? 4.962 8.539 5.424 1.00 96.38 91 ALA A CA 1
ATOM 626 C C . ALA A 1 91 ? 4.205 7.308 4.907 1.00 96.38 91 ALA A C 1
ATOM 628 O O . ALA A 1 91 ? 4.074 7.107 3.697 1.00 96.38 91 ALA A O 1
ATOM 629 N N . TYR A 1 92 ? 3.684 6.511 5.835 1.00 96.75 92 TYR A N 1
ATOM 630 C CA . TYR A 1 92 ? 2.959 5.276 5.576 1.00 96.75 92 TYR A CA 1
ATOM 631 C C . TYR A 1 92 ? 1.672 5.239 6.390 1.00 96.75 92 TYR A C 1
ATOM 633 O O . TYR A 1 92 ? 1.656 5.645 7.552 1.00 96.75 92 TYR A O 1
ATOM 641 N N . ASP A 1 93 ? 0.618 4.703 5.788 1.00 96.75 93 ASP A N 1
ATOM 642 C CA . ASP A 1 93 ? -0.653 4.453 6.460 1.00 96.75 93 ASP A CA 1
ATOM 643 C C . ASP A 1 93 ? -0.864 2.946 6.591 1.00 96.75 93 ASP A C 1
ATOM 645 O O . ASP A 1 93 ? -0.686 2.189 5.637 1.00 96.75 93 ASP A O 1
ATOM 649 N N . CYS A 1 94 ? -1.273 2.511 7.774 1.00 96.69 94 CYS A N 1
ATOM 650 C CA . CYS A 1 94 ? -1.722 1.156 8.025 1.00 96.69 94 CYS A CA 1
ATOM 651 C C . CYS A 1 94 ? -3.237 1.107 7.815 1.00 96.69 94 CYS A C 1
ATOM 653 O O . CYS A 1 94 ? -4.005 1.668 8.600 1.00 96.69 94 CYS A O 1
ATOM 655 N N . LEU A 1 95 ? -3.688 0.451 6.750 1.00 95.81 95 LEU A N 1
ATOM 656 C CA . LEU A 1 95 ? -5.098 0.346 6.399 1.00 95.81 95 LEU A CA 1
ATOM 657 C C . LEU A 1 95 ? -5.764 -0.847 7.080 1.00 95.81 95 LEU A C 1
ATOM 659 O O . LEU A 1 95 ? -5.303 -1.984 6.984 1.00 95.81 95 LEU A O 1
ATOM 663 N N . THR A 1 96 ? -6.923 -0.595 7.682 1.00 95.19 96 THR A N 1
ATOM 664 C CA . THR A 1 96 ? -7.880 -1.651 8.024 1.00 95.19 96 THR A CA 1
ATOM 665 C C . THR A 1 96 ? -8.698 -1.998 6.787 1.00 95.19 96 THR A C 1
ATOM 667 O O . THR A 1 96 ? -9.315 -1.102 6.199 1.00 95.19 96 THR A O 1
ATOM 670 N N . LEU A 1 97 ? -8.736 -3.274 6.404 1.00 93.88 97 LEU A N 1
ATOM 671 C CA . LEU A 1 97 ? -9.534 -3.754 5.273 1.00 93.88 97 LEU A CA 1
ATOM 672 C C . LEU A 1 97 ? -10.821 -4.425 5.763 1.00 93.88 97 LEU A C 1
ATOM 674 O O . LEU A 1 97 ? -10.883 -4.943 6.872 1.00 93.88 97 LEU A O 1
ATOM 678 N N . ARG A 1 98 ? -11.868 -4.432 4.935 1.00 93.69 98 ARG A N 1
ATOM 679 C CA . ARG A 1 98 ? -13.156 -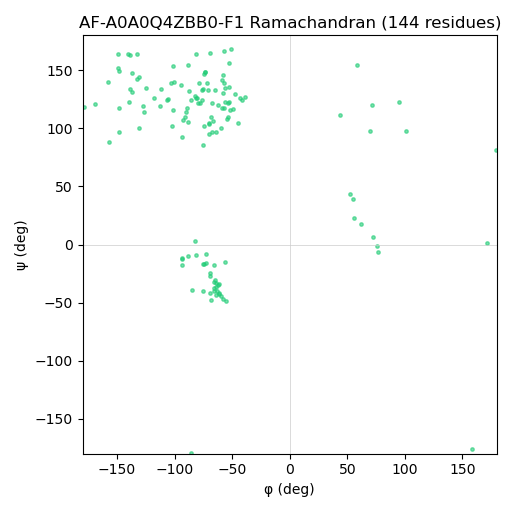5.071 5.271 1.00 93.69 98 ARG A CA 1
ATOM 680 C C . ARG A 1 98 ? -13.071 -6.597 5.315 1.00 93.69 98 ARG A C 1
ATOM 682 O O . ARG A 1 98 ? -13.867 -7.232 5.996 1.00 93.69 98 ARG A O 1
ATOM 689 N N . THR A 1 99 ? -12.139 -7.175 4.564 1.00 90.31 99 THR A N 1
ATOM 690 C CA . THR A 1 99 ? -12.026 -8.623 4.344 1.00 90.31 99 THR A CA 1
ATOM 691 C C . THR A 1 99 ? -11.075 -9.319 5.313 1.00 90.31 99 THR A C 1
ATOM 693 O O . THR A 1 99 ? -11.060 -10.544 5.371 1.00 90.31 99 THR A O 1
ATOM 696 N N . THR A 1 100 ? -10.271 -8.568 6.069 1.00 91.81 100 THR A N 1
ATOM 697 C CA . THR A 1 100 ? -9.243 -9.125 6.953 1.00 91.81 100 THR A CA 1
ATOM 698 C C . THR A 1 100 ? -9.029 -8.252 8.183 1.00 91.81 100 THR A C 1
ATOM 700 O O . THR A 1 100 ? -9.179 -7.035 8.135 1.00 91.81 100 THR A O 1
ATOM 703 N N . SER A 1 101 ? -8.650 -8.880 9.296 1.00 90.44 101 SER A N 1
ATOM 704 C CA . SER A 1 101 ? -8.215 -8.195 10.516 1.00 90.44 101 SER A CA 1
ATOM 705 C C . SER A 1 101 ? -6.747 -7.756 10.469 1.00 90.44 101 SER A C 1
ATOM 707 O O . SER A 1 101 ? -6.300 -7.034 11.359 1.00 90.44 101 SER A O 1
ATOM 709 N N . VAL A 1 102 ? -5.990 -8.179 9.449 1.00 93.12 102 VAL A N 1
ATOM 710 C CA . VAL A 1 102 ? -4.579 -7.821 9.279 1.00 93.12 102 VAL A CA 1
ATOM 711 C C . VAL A 1 102 ? -4.466 -6.451 8.628 1.00 93.12 102 VAL A C 1
ATOM 713 O O . VAL A 1 102 ? -5.032 -6.190 7.563 1.00 93.12 102 VAL A O 1
ATOM 716 N N . CYS A 1 103 ? -3.688 -5.582 9.259 1.00 94.56 103 CYS A N 1
ATOM 717 C CA . CYS A 1 103 ? -3.431 -4.261 8.726 1.00 94.56 103 CYS A CA 1
ATOM 718 C C . CYS A 1 103 ? -2.517 -4.318 7.495 1.00 94.56 103 CYS A C 1
ATOM 720 O O . CYS A 1 103 ? -1.549 -5.075 7.478 1.00 94.56 103 CYS A O 1
ATOM 722 N N . HIS A 1 104 ? -2.824 -3.517 6.478 1.00 96.69 104 HIS A N 1
ATOM 723 C CA . HIS A 1 104 ? -2.024 -3.427 5.260 1.00 96.69 104 HIS A CA 1
ATOM 724 C C . HIS A 1 104 ? -1.374 -2.053 5.151 1.00 96.69 104 HIS A C 1
ATOM 726 O O . HIS A 1 104 ? -2.060 -1.038 5.067 1.00 96.69 104 HIS A O 1
ATOM 732 N N . TRP A 1 105 ? -0.049 -2.027 5.132 1.00 97.44 105 TRP A N 1
ATOM 733 C CA . TRP A 1 105 ? 0.741 -0.817 4.973 1.00 97.44 105 TRP A CA 1
ATOM 734 C C . TRP A 1 105 ? 0.720 -0.342 3.530 1.00 97.44 105 TRP A C 1
ATOM 736 O O . TRP A 1 105 ? 0.952 -1.138 2.622 1.00 97.44 105 TRP A O 1
ATOM 746 N N . VAL A 1 106 ? 0.505 0.956 3.340 1.00 95.94 106 VAL A N 1
ATOM 747 C CA . VAL A 1 106 ? 0.570 1.664 2.057 1.00 95.94 106 VAL A CA 1
ATOM 748 C C . VAL A 1 106 ? 1.390 2.944 2.210 1.00 95.94 106 VAL A C 1
ATOM 750 O O . VAL A 1 106 ? 1.598 3.425 3.325 1.00 95.94 106 VAL A O 1
ATOM 753 N N . VAL A 1 107 ? 1.826 3.541 1.099 1.00 94.94 107 VAL A N 1
ATOM 754 C CA . VAL A 1 107 ? 2.353 4.917 1.123 1.00 94.94 107 VAL A CA 1
ATOM 755 C C . VAL A 1 107 ? 1.221 5.863 1.518 1.00 94.94 107 VAL A C 1
ATOM 757 O O . VAL A 1 107 ? 0.111 5.760 0.986 1.00 94.94 107 VAL A O 1
ATOM 760 N N . ALA A 1 108 ? 1.475 6.771 2.458 1.00 93.38 108 ALA A N 1
ATOM 761 C CA . ALA A 1 108 ? 0.422 7.611 3.010 1.00 93.38 108 ALA A CA 1
ATOM 762 C C . ALA A 1 108 ? -0.283 8.443 1.927 1.00 93.38 108 ALA A C 1
ATOM 764 O O . ALA A 1 108 ? 0.333 8.924 0.975 1.00 93.38 108 ALA A O 1
ATOM 765 N N . GLY A 1 109 ? -1.603 8.589 2.053 1.00 88.56 109 GLY A N 1
ATOM 766 C CA . GLY A 1 109 ? -2.428 9.329 1.089 1.00 88.56 109 GLY A CA 1
ATOM 767 C C . GLY A 1 109 ? -2.738 8.597 -0.227 1.00 88.56 109 GLY A C 1
ATOM 768 O O . GLY A 1 109 ? -3.576 9.073 -0.999 1.00 88.56 109 GLY A O 1
ATOM 769 N N . THR A 1 110 ? -2.155 7.417 -0.476 1.00 86.62 110 THR A N 1
ATOM 770 C CA . THR A 1 110 ? -2.482 6.594 -1.661 1.00 86.62 110 THR A CA 1
ATOM 771 C C . THR A 1 110 ? -3.823 5.879 -1.557 1.00 86.62 110 THR A C 1
ATOM 773 O O . THR A 1 110 ? -4.381 5.484 -2.580 1.00 86.62 110 THR A O 1
ATOM 776 N N . ALA A 1 111 ? -4.384 5.761 -0.354 1.00 79.69 111 ALA A N 1
ATOM 777 C CA . ALA A 1 111 ? -5.727 5.264 -0.111 1.00 79.69 111 ALA A CA 1
ATOM 778 C C . ALA A 1 111 ? -6.509 6.281 0.725 1.00 79.69 111 ALA A C 1
ATOM 780 O O . ALA A 1 111 ? -6.200 6.527 1.884 1.00 79.69 111 ALA A O 1
ATOM 781 N N . LYS A 1 112 ? -7.550 6.873 0.137 1.00 70.44 112 LYS A N 1
ATOM 782 C CA . LYS A 1 112 ? -8.580 7.599 0.884 1.00 70.44 112 LYS A CA 1
ATOM 783 C C . LYS A 1 112 ? -9.662 6.593 1.261 1.00 70.44 112 LYS A C 1
ATOM 785 O O . LYS A 1 112 ? -10.261 6.033 0.336 1.00 70.44 112 LYS A O 1
ATOM 790 N N . PRO A 1 113 ? -9.910 6.352 2.559 1.00 61.75 113 PRO A N 1
ATOM 791 C CA . PRO A 1 113 ? -11.081 5.605 2.986 1.00 61.75 113 PRO A CA 1
ATOM 792 C C . PRO A 1 113 ? -12.332 6.283 2.426 1.00 61.75 113 PRO A C 1
ATOM 794 O O . PRO A 1 113 ? -12.453 7.507 2.501 1.00 61.75 113 PRO A O 1
ATOM 797 N N . VAL A 1 114 ? -13.261 5.507 1.869 1.00 62.69 114 VAL A N 1
ATOM 798 C CA . VAL A 1 114 ? -14.627 6.005 1.672 1.00 62.69 114 VAL A CA 1
ATOM 799 C C . VAL A 1 114 ? -15.158 6.302 3.068 1.00 62.69 114 VAL A C 1
ATOM 801 O O . VAL A 1 114 ? -15.127 5.409 3.915 1.00 62.69 114 VAL A O 1
ATOM 804 N N . GLU A 1 115 ? -15.528 7.559 3.318 1.00 52.66 115 GLU A N 1
ATOM 805 C CA . GLU A 1 115 ? -15.865 8.088 4.640 1.00 52.66 115 GLU A CA 1
ATOM 806 C C . GLU A 1 115 ? -16.785 7.114 5.389 1.00 52.66 115 GLU A C 1
ATOM 808 O O . GLU A 1 115 ? -17.959 6.938 5.061 1.00 52.66 115 GLU A O 1
ATOM 813 N N . ALA A 1 116 ? -16.217 6.399 6.361 1.00 52.84 116 ALA A N 1
ATOM 814 C CA . ALA A 1 116 ? -16.993 5.576 7.264 1.00 52.84 116 ALA A CA 1
ATOM 815 C C . ALA A 1 116 ? -17.614 6.532 8.281 1.00 52.84 116 ALA A C 1
ATOM 817 O O . ALA A 1 116 ? -16.888 7.270 8.951 1.00 52.84 116 ALA A O 1
ATOM 818 N N . GLY A 1 117 ? -18.946 6.526 8.365 1.00 46.31 117 GLY A N 1
ATOM 819 C CA . GLY A 1 117 ? -19.704 7.339 9.311 1.00 46.31 117 GLY A CA 1
ATOM 820 C C . GLY A 1 117 ? -19.222 7.206 10.768 1.00 46.31 117 GLY A C 1
ATOM 821 O O . GLY A 1 117 ? -18.427 6.319 11.096 1.00 46.31 117 GLY A O 1
ATOM 822 N N . PRO A 1 118 ? -19.694 8.094 11.661 1.00 43.62 118 PRO A N 1
ATOM 823 C CA . PRO A 1 118 ? -19.073 8.354 12.958 1.00 43.62 118 PRO A CA 1
ATOM 824 C C . PRO A 1 118 ? -18.843 7.078 13.779 1.00 43.62 118 PRO A C 1
ATOM 826 O O . PRO A 1 118 ? -19.786 6.355 14.101 1.00 43.62 118 PRO A O 1
ATOM 829 N N . ARG A 1 119 ? -17.587 6.815 14.168 1.00 54.72 119 ARG A N 1
ATOM 830 C CA . ARG A 1 119 ? -17.269 5.765 15.149 1.00 54.72 119 ARG A CA 1
ATOM 831 C C . ARG A 1 119 ? -17.746 6.214 16.541 1.00 54.72 119 ARG A C 1
ATOM 833 O O . ARG A 1 119 ? -17.416 7.335 16.939 1.00 54.72 119 ARG A O 1
ATOM 840 N N . PRO A 1 120 ? -18.454 5.377 17.322 1.00 49.84 120 PRO A N 1
ATOM 841 C CA . PRO A 1 120 ? -18.730 5.687 18.718 1.00 49.84 120 PRO A CA 1
ATOM 842 C C . PRO A 1 120 ? -17.418 5.647 19.510 1.00 49.84 120 PRO A C 1
ATOM 844 O O . PRO A 1 120 ? -16.713 4.638 19.532 1.00 49.84 120 PRO A O 1
ATOM 847 N N . ARG A 1 121 ? -17.074 6.769 20.152 1.00 50.41 121 ARG A N 1
ATOM 848 C CA . ARG A 1 121 ? -15.956 6.860 21.098 1.00 50.41 121 ARG A CA 1
ATOM 849 C C . ARG A 1 121 ? -16.330 6.089 22.365 1.00 50.41 121 ARG A C 1
ATOM 851 O O . ARG A 1 121 ? -17.008 6.616 23.237 1.00 50.41 121 ARG A O 1
ATOM 858 N N . GLY A 1 122 ? -15.920 4.829 22.452 1.00 47.50 122 GLY A N 1
ATOM 859 C CA . GLY A 1 122 ? -15.921 4.079 23.705 1.00 47.50 122 GLY A CA 1
ATOM 860 C C . GLY A 1 122 ? -14.562 4.227 24.375 1.00 47.50 122 GLY A C 1
ATOM 861 O O . GLY A 1 122 ? -13.593 3.651 23.890 1.00 47.50 122 GLY A O 1
ATOM 862 N N . GLY A 1 123 ? -14.476 5.004 25.459 1.00 42.62 123 GLY A N 1
ATOM 863 C CA . GLY A 1 123 ? -13.218 5.125 26.196 1.00 42.62 123 GLY A CA 1
ATOM 864 C C . GLY A 1 123 ? -13.110 6.165 27.310 1.00 42.62 123 GLY A C 1
ATOM 865 O O . GLY A 1 123 ? -12.048 6.233 27.915 1.00 42.62 123 GLY A O 1
ATOM 866 N N . ASP A 1 124 ? -14.144 6.943 27.640 1.00 45.16 124 ASP A N 1
ATOM 867 C CA . ASP A 1 124 ? -14.139 7.748 28.868 1.00 45.16 124 ASP A CA 1
ATOM 868 C C . ASP A 1 124 ? -14.375 6.848 30.094 1.00 45.16 124 ASP A C 1
ATOM 870 O O . ASP A 1 124 ? -15.496 6.692 30.577 1.00 45.16 124 ASP A O 1
ATOM 874 N N . LYS A 1 125 ? -13.309 6.244 30.633 1.00 45.59 125 LYS A N 1
ATOM 875 C CA . LYS A 1 125 ? -13.256 5.958 32.072 1.00 45.59 125 LYS A CA 1
ATOM 876 C C . LYS A 1 125 ? -12.367 6.992 32.738 1.00 45.59 125 LYS A C 1
ATOM 878 O O . LYS A 1 125 ? -11.142 6.942 32.679 1.00 45.59 125 LYS A O 1
ATOM 883 N N . ALA A 1 126 ? -13.067 7.935 33.354 1.00 46.66 126 ALA A N 1
ATOM 884 C CA . ALA A 1 126 ? -12.573 9.012 34.176 1.00 46.66 126 ALA A CA 1
ATOM 885 C C . ALA A 1 126 ? -11.474 8.568 35.152 1.00 46.66 126 ALA A C 1
ATOM 887 O O . ALA A 1 126 ? -11.656 7.694 36.000 1.00 46.66 126 ALA A O 1
ATOM 888 N N . ARG A 1 127 ? -10.352 9.278 35.064 1.00 42.22 127 ARG A N 1
ATOM 889 C CA . ARG A 1 127 ? -9.403 9.487 36.151 1.00 42.22 127 ARG A CA 1
ATOM 890 C C . ARG A 1 127 ? -10.081 10.407 37.171 1.00 42.22 127 ARG A C 1
ATOM 892 O O . ARG A 1 127 ? -10.180 11.606 36.938 1.00 42.22 127 ARG A O 1
ATOM 899 N N . ALA A 1 128 ? -10.548 9.859 38.286 1.00 42.31 128 ALA A N 1
ATOM 900 C CA . ALA A 1 128 ? -10.904 10.636 39.469 1.00 42.31 128 ALA A CA 1
ATOM 901 C C . ALA A 1 128 ? -10.630 9.799 40.719 1.00 42.31 128 ALA A C 1
ATOM 903 O O . ALA A 1 128 ? -11.430 8.944 41.074 1.00 42.31 128 ALA A O 1
ATOM 904 N N . SER A 1 129 ? -9.458 10.019 41.317 1.00 39.41 129 SER A N 1
ATOM 905 C CA . SER A 1 129 ? -9.214 9.993 42.765 1.00 39.41 129 SER A CA 1
ATOM 906 C C . SER A 1 129 ? -7.731 10.281 42.991 1.00 39.41 129 SER A C 1
ATOM 908 O O . SER A 1 129 ? -6.915 9.381 43.157 1.00 39.41 129 SER A O 1
ATOM 910 N N . ASP A 1 130 ? -7.385 11.565 42.957 1.00 46.38 130 ASP A N 1
ATOM 911 C CA . ASP A 1 130 ? -6.176 12.073 43.597 1.00 46.38 130 ASP A CA 1
ATOM 912 C C . ASP A 1 130 ? -6.570 12.571 45.002 1.00 46.38 130 ASP A C 1
ATOM 914 O O . ASP A 1 130 ? -7.558 13.294 45.144 1.00 46.38 130 ASP A O 1
ATOM 918 N N . LYS A 1 131 ? -5.720 12.248 45.991 1.00 41.44 131 LYS A N 1
ATOM 919 C CA . LYS A 1 131 ? -5.456 12.984 47.249 1.00 41.44 131 LYS A CA 1
ATOM 920 C C . LYS A 1 131 ? -6.101 12.495 48.565 1.00 41.44 131 LYS A C 1
ATOM 922 O O . LYS A 1 131 ? -7.162 12.958 48.965 1.00 41.44 131 LYS A O 1
ATOM 927 N N . ALA A 1 132 ? -5.321 11.732 49.339 1.00 39.72 132 ALA A N 1
ATOM 928 C CA . ALA A 1 132 ? -4.964 12.073 50.727 1.00 39.72 132 ALA A CA 1
ATOM 929 C C . ALA 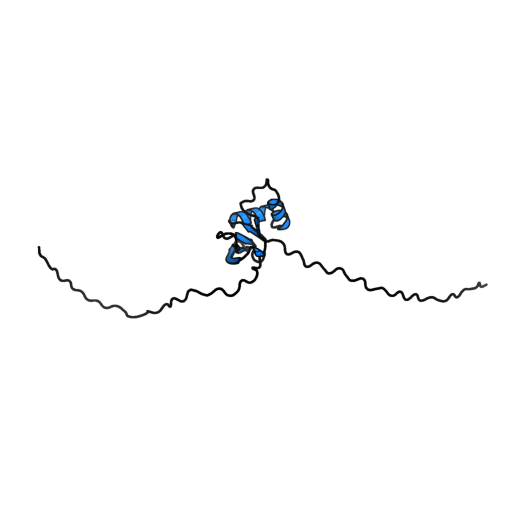A 1 132 ? -3.673 11.334 51.148 1.00 39.72 132 ALA A C 1
ATOM 931 O O . ALA A 1 132 ? -3.447 10.194 50.759 1.00 39.72 132 ALA A O 1
ATOM 932 N N . ALA A 1 133 ? -2.809 12.044 51.873 1.00 48.34 133 ALA A N 1
ATOM 933 C CA . ALA A 1 133 ? -1.399 11.759 52.158 1.00 48.34 133 ALA A CA 1
ATOM 934 C C . ALA A 1 133 ? -1.186 10.830 53.397 1.00 48.34 133 ALA A C 1
ATOM 936 O O . ALA A 1 133 ? -2.173 10.395 53.989 1.00 48.34 133 ALA A O 1
ATOM 937 N N . PRO A 1 134 ? 0.071 10.503 53.785 1.00 53.56 134 PRO A N 1
ATOM 938 C CA . PRO A 1 134 ? 0.427 9.386 54.666 1.00 53.56 134 PRO A CA 1
ATOM 939 C C . PRO A 1 134 ? 0.401 9.750 56.161 1.00 53.56 134 PRO A C 1
ATOM 941 O O . PRO A 1 134 ? 0.644 10.899 56.518 1.00 53.56 134 PRO A O 1
ATOM 944 N N . SER A 1 135 ? 0.195 8.749 57.027 1.00 46.72 135 SER A N 1
ATOM 945 C CA . SER A 1 135 ? 0.510 8.825 58.462 1.00 46.72 135 SER A CA 1
ATOM 946 C C . SER A 1 135 ? 0.912 7.458 59.022 1.00 46.72 135 SER A C 1
ATOM 948 O O . SER A 1 135 ? 0.129 6.511 59.041 1.00 46.72 135 SER A O 1
ATOM 950 N N . ASP A 1 136 ? 2.154 7.419 59.490 1.00 50.94 136 ASP A N 1
ATOM 951 C CA . ASP A 1 136 ? 2.759 6.511 60.464 1.00 50.94 136 ASP A CA 1
ATOM 952 C C . ASP A 1 136 ? 1.828 6.143 61.639 1.00 50.94 136 ASP A C 1
ATOM 954 O O . ASP A 1 136 ? 1.363 7.047 62.337 1.00 50.94 136 ASP A O 1
ATOM 958 N N . LYS A 1 137 ? 1.621 4.840 61.911 1.00 44.09 137 LYS A N 1
ATOM 959 C CA . LYS A 1 137 ? 1.740 4.229 63.259 1.00 44.09 137 LYS A CA 1
ATOM 960 C C . LYS A 1 137 ? 1.483 2.712 63.258 1.00 44.09 137 LYS A C 1
ATOM 962 O O . LYS A 1 137 ? 0.375 2.259 62.991 1.00 44.09 137 LYS A O 1
ATOM 967 N N . ALA A 1 138 ? 2.495 1.936 63.649 1.00 47.78 138 ALA A N 1
ATOM 968 C CA . ALA A 1 138 ? 2.354 0.570 64.185 1.00 47.78 138 ALA A CA 1
ATOM 969 C C . ALA A 1 138 ? 1.686 0.619 65.596 1.00 47.78 138 ALA A C 1
ATOM 971 O O . ALA A 1 138 ? 1.653 1.715 66.168 1.00 47.78 138 ALA A O 1
ATOM 972 N N . PRO A 1 139 ? 1.163 -0.479 66.206 1.00 49.62 139 PRO A N 1
ATOM 973 C CA . PRO A 1 139 ? 1.873 -1.751 66.412 1.00 49.62 139 PRO A CA 1
ATOM 974 C C . PRO A 1 139 ? 1.052 -3.049 66.219 1.00 49.62 139 PRO A C 1
ATOM 976 O O . PRO A 1 139 ? -0.176 -3.073 66.231 1.00 49.62 139 PRO A O 1
ATOM 979 N N . GLN A 1 140 ? 1.797 -4.151 66.089 1.00 54.75 140 GLN A N 1
ATOM 980 C CA . GLN A 1 140 ? 1.347 -5.548 66.167 1.00 54.75 140 GLN A CA 1
ATOM 981 C C . GLN A 1 140 ? 0.553 -5.856 67.450 1.00 54.75 140 GLN A C 1
ATOM 983 O O . GLN A 1 140 ? 0.834 -5.276 68.502 1.00 54.75 140 GLN A O 1
ATOM 988 N N . PRO A 1 141 ? -0.294 -6.899 67.414 1.00 55.09 141 PRO A N 1
ATOM 989 C CA . PRO A 1 141 ? -0.258 -7.867 68.498 1.00 55.09 141 PRO A CA 1
ATOM 990 C C . PRO A 1 141 ? -0.102 -9.298 67.976 1.00 55.09 141 PRO A C 1
ATOM 992 O O . PRO A 1 141 ? -0.955 -9.854 67.285 1.00 55.09 141 PRO A O 1
ATOM 995 N N . GLU A 1 142 ? 1.006 -9.891 68.403 1.00 54.47 142 GLU A N 1
ATOM 996 C CA . GLU A 1 142 ? 1.188 -11.319 68.611 1.00 54.47 142 GLU A CA 1
ATOM 997 C C . GLU A 1 142 ? -0.062 -11.939 69.265 1.00 54.47 142 GLU A C 1
ATOM 999 O O . GLU A 1 142 ? -0.501 -11.520 70.338 1.00 54.47 142 GLU A O 1
ATOM 1004 N N . LYS A 1 143 ? -0.631 -12.969 68.632 1.00 51.19 143 LYS A N 1
ATOM 1005 C CA . LYS A 1 143 ? -1.469 -13.954 69.320 1.00 51.19 143 LYS A CA 1
ATOM 1006 C C . LYS A 1 143 ? -1.008 -15.351 68.949 1.00 51.19 143 LYS A C 1
ATOM 1008 O O . LYS A 1 143 ? -1.328 -15.893 67.898 1.00 51.19 143 LYS A O 1
ATOM 1013 N N . ALA A 1 144 ? -0.241 -15.894 69.882 1.00 56.75 144 ALA A N 1
ATOM 1014 C CA . ALA A 1 144 ? 0.012 -17.305 70.072 1.00 56.75 144 ALA A CA 1
ATOM 1015 C C . ALA A 1 144 ? -1.281 -18.122 70.276 1.00 56.75 144 ALA A C 1
ATOM 1017 O O . ALA A 1 144 ? -2.311 -17.578 70.685 1.00 56.75 144 ALA A O 1
ATOM 1018 N N . ARG A 1 145 ? -1.104 -19.450 70.160 1.00 55.19 145 ARG A N 1
ATOM 1019 C CA . ARG A 1 145 ? -2.004 -20.589 70.461 1.00 55.19 145 ARG A CA 1
ATOM 1020 C C . ARG A 1 145 ? -2.793 -21.083 69.242 1.00 55.19 145 ARG A C 1
ATOM 1022 O O . ARG A 1 145 ? -3.558 -20.321 68.674 1.00 55.19 145 ARG A O 1
ATOM 1029 N N . ARG A 1 146 ? -2.699 -22.350 68.835 1.00 52.25 146 ARG A N 1
ATOM 1030 C CA . ARG A 1 146 ? -2.305 -23.589 69.531 1.00 52.25 146 ARG A CA 1
ATOM 1031 C C . ARG A 1 146 ? -1.846 -24.625 68.513 1.00 52.25 146 ARG A C 1
ATOM 1033 O O . ARG A 1 146 ? -2.363 -24.561 67.379 1.00 52.25 146 ARG A O 1
#

Sequence (146 aa):
MPPLRPVLLALALAAPLAAAPLPAEAAPAVAPAIGCPSLANLRLLLRESKDDAAAAAGLLADDKADHLGCATIPRDAVAGIAEHLTLNGNAYDCLTLRTTSVCHWVVAGTAKPVEAGPRPRGGDKARASDKAAPSDKAPQPEKARR

Radius of gyration: 35.47 Å; Cα contacts (8 Å, |Δi|>4): 157; chains: 1; bounding box: 33×75×142 Å